Protein AF-A0A3N9PAJ3-F1 (afdb_monomer_lite)

Radius of gyration: 20.25 Å; chains: 1; bounding box: 40×26×54 Å

Foldseek 3Di:
DDDDDDDDDDDPVVLVVLVVVCVVVVHDSVVSVVVVVVVVVVLVVVLVVVLVVLVVVLPPDDDPVVVVVSVVVNVVVVVVSVVVD

pLDDT: mean 81.56, std 11.25, range [50.0, 95.94]

Sequence (85 aa):
MATVTKTLPIQKSLYDILSQIAKELKLPDHTILELAVSEFIKNYKYNQELLEKINAAYDDLSDQDELYLLNRMKIRHKSIVEEQW

Secondary structure (DSSP, 8-state):
-----------HHHHHHHHHHHHHHT--HHHHHHHHHHHHHHHHHHHHHHHHHHHHHTTT---HHHHHHHHHHHHHHHHHHHTT-

Structure (mmCIF, N/CA/C/O backbone):
data_AF-A0A3N9PAJ3-F1
#
_entry.id   AF-A0A3N9PAJ3-F1
#
loop_
_atom_site.group_PDB
_atom_site.id
_atom_site.type_symbol
_atom_site.label_atom_id
_atom_site.label_alt_id
_atom_site.label_comp_id
_atom_site.label_asym_id
_atom_site.label_entity_id
_atom_site.label_seq_id
_atom_site.pdbx_PDB_ins_code
_atom_site.Cartn_x
_atom_site.Cartn_y
_atom_site.Cartn_z
_atom_site.occupancy
_atom_site.B_iso_or_equiv
_atom_site.auth_seq_id
_atom_site.auth_comp_id
_atom_site.auth_asym_id
_atom_site.auth_atom_id
_atom_site.pdbx_PDB_model_num
ATOM 1 N N . MET A 1 1 ? 5.237 -14.877 12.483 1.00 52.59 1 MET A N 1
ATOM 2 C CA . MET A 1 1 ? 5.814 -13.605 11.992 1.00 52.59 1 MET A CA 1
ATOM 3 C C . MET A 1 1 ? 5.812 -12.623 13.153 1.00 52.59 1 MET A C 1
ATOM 5 O O . MET A 1 1 ? 4.912 -12.712 13.980 1.00 52.59 1 MET A O 1
ATOM 9 N N . ALA A 1 2 ? 6.832 -11.774 13.284 1.00 74.94 2 ALA A N 1
ATOM 10 C CA . ALA A 1 2 ? 6.884 -10.781 14.357 1.00 74.94 2 ALA A CA 1
ATOM 11 C C . ALA A 1 2 ? 6.028 -9.564 13.979 1.00 74.94 2 ALA A C 1
ATOM 13 O O . ALA A 1 2 ? 6.106 -9.096 12.846 1.00 74.94 2 ALA A O 1
ATOM 14 N N . THR A 1 3 ? 5.225 -9.067 14.920 1.00 76.88 3 THR A N 1
ATOM 15 C CA . THR A 1 3 ? 4.387 -7.876 14.719 1.00 76.88 3 THR A CA 1
ATOM 16 C C . THR A 1 3 ? 5.103 -6.672 15.319 1.00 76.88 3 THR A C 1
ATOM 18 O O . THR A 1 3 ? 5.576 -6.748 16.452 1.00 76.88 3 THR A O 1
ATOM 21 N N . VAL A 1 4 ? 5.199 -5.573 14.570 1.00 82.62 4 VAL A N 1
ATOM 22 C CA . VAL A 1 4 ? 5.820 -4.322 15.030 1.00 82.62 4 VAL A CA 1
ATOM 23 C C . VAL A 1 4 ? 4.754 -3.237 15.083 1.00 82.62 4 VAL A C 1
ATOM 25 O O . VAL A 1 4 ? 4.142 -2.916 14.068 1.00 82.62 4 VAL A O 1
ATOM 28 N N . THR A 1 5 ? 4.547 -2.647 16.260 1.00 80.50 5 THR A N 1
ATOM 29 C CA . THR A 1 5 ? 3.608 -1.534 16.436 1.00 80.50 5 THR A CA 1
ATOM 30 C C . THR A 1 5 ? 4.316 -0.219 16.141 1.00 80.50 5 THR A C 1
ATOM 32 O O . THR A 1 5 ? 5.291 0.129 16.807 1.00 80.50 5 THR A O 1
ATOM 35 N N . LYS A 1 6 ? 3.822 0.529 15.152 1.00 82.12 6 LYS A N 1
ATOM 36 C CA . LYS A 1 6 ? 4.339 1.854 14.801 1.00 82.12 6 LYS A CA 1
ATOM 37 C C . LYS A 1 6 ? 3.194 2.854 14.702 1.00 82.12 6 LYS A C 1
ATOM 39 O O . LYS A 1 6 ? 2.255 2.644 13.944 1.00 82.12 6 LYS A O 1
ATOM 44 N N . THR A 1 7 ? 3.307 3.962 15.427 1.00 85.94 7 THR A N 1
ATOM 45 C CA . THR A 1 7 ? 2.400 5.104 15.276 1.00 85.94 7 THR A CA 1
ATOM 46 C C . THR A 1 7 ? 2.822 5.914 14.056 1.00 85.94 7 THR A C 1
ATOM 48 O O . THR A 1 7 ? 3.983 6.311 13.941 1.00 85.94 7 THR A O 1
ATOM 51 N N . LEU A 1 8 ? 1.888 6.147 13.138 1.00 82.44 8 LEU A N 1
ATOM 52 C CA . LEU A 1 8 ? 2.117 6.885 11.900 1.00 82.44 8 LEU A CA 1
ATOM 53 C C . LEU A 1 8 ? 1.115 8.042 11.817 1.00 82.44 8 LEU A C 1
ATOM 55 O O . LEU A 1 8 ? -0.074 7.817 12.048 1.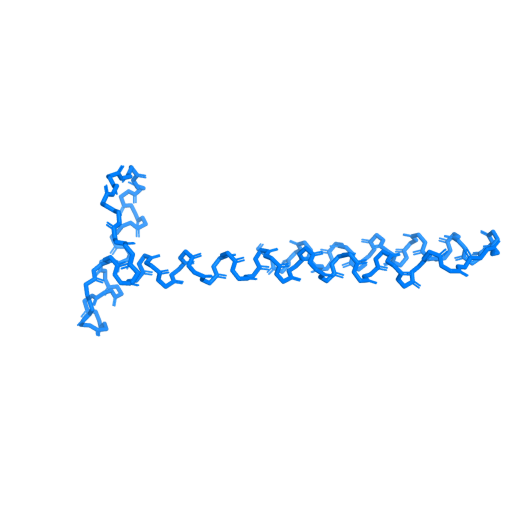00 82.44 8 LEU A O 1
ATOM 59 N N . PRO A 1 9 ? 1.555 9.270 11.495 1.00 88.44 9 PRO A N 1
ATOM 60 C CA . PRO A 1 9 ? 0.624 10.340 11.178 1.00 88.44 9 PRO A CA 1
ATOM 61 C C . PRO A 1 9 ? -0.107 10.005 9.871 1.00 88.44 9 PRO A C 1
ATOM 63 O O . PRO A 1 9 ? 0.517 9.631 8.880 1.00 88.44 9 PRO A O 1
ATOM 66 N N . ILE A 1 10 ? -1.430 10.158 9.872 1.00 88.62 10 ILE A N 1
ATOM 67 C CA . ILE A 1 10 ? -2.299 9.943 8.712 1.00 88.62 10 ILE A CA 1
ATOM 68 C C . ILE A 1 10 ? -3.207 11.159 8.537 1.00 88.62 10 ILE A C 1
ATOM 70 O O . ILE A 1 10 ? -3.612 11.793 9.514 1.00 88.62 10 ILE A O 1
ATOM 74 N N . GLN A 1 11 ? -3.515 11.513 7.289 1.00 94.31 11 GLN A N 1
ATOM 75 C CA . GLN A 1 11 ? -4.486 12.569 7.017 1.00 94.31 11 GLN A CA 1
ATOM 76 C C . GLN A 1 11 ? -5.856 12.158 7.559 1.00 94.31 11 GLN A C 1
ATOM 78 O O . GLN A 1 11 ? -6.315 11.043 7.316 1.00 94.31 11 GLN A O 1
ATOM 83 N N . LYS A 1 12 ? -6.524 13.073 8.267 1.00 92.94 12 LYS A N 1
ATOM 84 C CA . LYS A 1 12 ? -7.821 12.796 8.896 1.00 92.94 12 LYS A CA 1
ATOM 85 C C . LYS A 1 12 ? -8.866 12.314 7.886 1.00 92.94 12 LYS A C 1
ATOM 87 O O . LYS A 1 12 ? -9.522 11.317 8.139 1.00 92.94 12 LYS A O 1
ATOM 92 N N . SER A 1 13 ? -8.945 12.961 6.724 1.00 95.06 13 SER A N 1
ATOM 93 C CA . SER A 1 13 ? -9.843 12.565 5.630 1.00 95.06 13 SER A CA 1
ATOM 94 C C . SER A 1 13 ? -9.635 11.114 5.193 1.00 95.06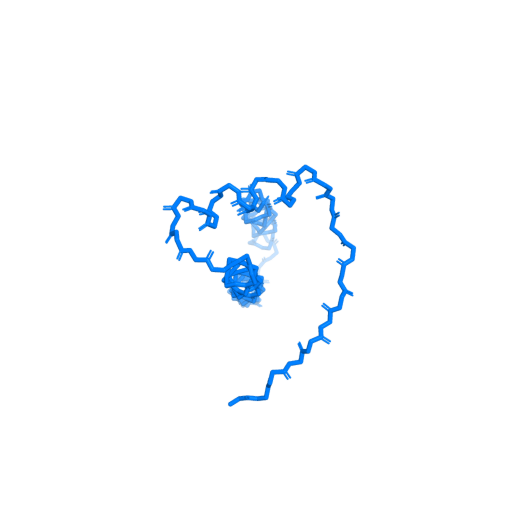 13 SER A C 1
ATOM 96 O O . SER A 1 13 ? -10.600 10.385 4.991 1.00 95.06 13 SER A O 1
ATOM 98 N N . LEU A 1 14 ? -8.379 10.678 5.083 1.00 92.31 14 LEU A N 1
ATOM 99 C CA . LEU A 1 14 ? -8.040 9.311 4.700 1.00 92.31 14 LEU A CA 1
ATOM 100 C C . LEU A 1 14 ? -8.402 8.309 5.804 1.00 92.31 14 LEU A C 1
ATOM 102 O O . LEU A 1 14 ? -8.927 7.237 5.515 1.00 92.31 14 LEU A O 1
ATOM 106 N N . TYR A 1 15 ? -8.154 8.668 7.066 1.00 93.50 15 TYR A N 1
ATOM 107 C CA . TYR A 1 15 ? -8.537 7.839 8.209 1.00 93.50 15 TYR A CA 1
ATOM 108 C C . TYR A 1 15 ? -10.057 7.701 8.343 1.00 93.50 15 TYR A C 1
ATOM 110 O O . TYR A 1 15 ? -10.540 6.607 8.619 1.00 93.50 15 TYR A O 1
ATOM 118 N N . ASP A 1 16 ? -10.815 8.771 8.100 1.00 95.25 16 ASP A N 1
ATOM 119 C CA . ASP A 1 16 ? -12.278 8.746 8.169 1.00 95.25 16 ASP A CA 1
ATOM 120 C C . ASP A 1 16 ? -12.861 7.769 7.129 1.00 95.25 16 ASP A C 1
ATOM 122 O O . ASP A 1 16 ? -13.710 6.941 7.469 1.00 95.25 16 ASP A O 1
ATOM 126 N N . ILE A 1 17 ? -12.343 7.790 5.892 1.00 94.19 17 ILE A N 1
ATOM 127 C CA . ILE A 1 17 ? -12.712 6.832 4.833 1.00 94.19 17 ILE A CA 1
ATOM 128 C C . ILE A 1 17 ? -12.340 5.404 5.243 1.00 94.19 17 ILE A C 1
ATOM 130 O O . ILE A 1 17 ? -13.158 4.489 5.144 1.00 94.19 17 ILE A O 1
ATOM 134 N N . LEU A 1 18 ? -11.117 5.207 5.738 1.00 93.88 18 LEU A N 1
ATOM 135 C CA . LEU A 1 18 ? -10.651 3.898 6.181 1.00 93.88 18 LEU A CA 1
ATOM 136 C C . LEU A 1 18 ? -11.525 3.333 7.304 1.00 93.88 18 LEU A C 1
ATOM 138 O O . LEU A 1 18 ? -11.923 2.172 7.243 1.00 93.88 18 LEU A O 1
ATOM 142 N N . SER A 1 19 ? -11.855 4.155 8.302 1.00 93.38 19 SER A N 1
ATOM 143 C CA . SER A 1 19 ? -12.694 3.763 9.436 1.00 93.38 19 SER A CA 1
ATOM 144 C C . SER A 1 19 ? -14.115 3.419 8.990 1.00 93.38 19 SER A C 1
ATOM 146 O O . SER A 1 19 ? -14.729 2.497 9.529 1.00 93.38 19 SER A O 1
ATOM 148 N N . GLN A 1 20 ? -14.648 4.120 7.985 1.00 95.94 20 GLN A N 1
ATOM 149 C CA . GLN A 1 20 ? -15.935 3.770 7.393 1.00 95.94 20 GLN A CA 1
ATOM 150 C C . GLN A 1 20 ? -15.889 2.381 6.738 1.00 95.94 20 GLN A C 1
ATOM 152 O O . GLN A 1 20 ? -16.720 1.533 7.062 1.00 95.94 20 GLN A O 1
ATOM 157 N N . ILE A 1 21 ? -14.888 2.120 5.893 1.00 94.31 21 ILE A N 1
ATOM 158 C CA . ILE A 1 21 ? -14.711 0.821 5.221 1.00 94.31 21 ILE A CA 1
ATOM 159 C C . ILE A 1 21 ? -14.521 -0.302 6.250 1.00 94.31 21 ILE A C 1
ATOM 161 O O . ILE A 1 21 ? -15.141 -1.361 6.153 1.00 94.31 21 ILE A O 1
ATOM 165 N N . ALA A 1 22 ? -13.701 -0.064 7.274 1.00 94.88 22 ALA A N 1
ATOM 166 C CA . ALA A 1 22 ? -13.462 -1.012 8.355 1.00 94.88 22 ALA A CA 1
ATOM 167 C C . ALA A 1 22 ? -14.766 -1.374 9.090 1.00 94.88 22 ALA A C 1
ATOM 169 O O . ALA A 1 22 ? -15.040 -2.553 9.327 1.00 94.88 22 ALA A O 1
ATOM 170 N N . LYS A 1 23 ? -15.624 -0.383 9.375 1.00 95.44 23 LYS A N 1
ATOM 171 C CA . LYS A 1 23 ? -16.949 -0.608 9.977 1.00 95.44 23 LYS A CA 1
ATOM 172 C C . LYS A 1 23 ? -17.878 -1.407 9.070 1.00 95.44 23 LYS A C 1
ATOM 174 O O . LYS A 1 23 ? -18.525 -2.334 9.555 1.00 95.44 23 LYS A O 1
ATOM 179 N N . GLU A 1 24 ? -17.940 -1.070 7.784 1.00 95.94 24 GLU A N 1
ATOM 180 C CA . GLU A 1 24 ? -18.771 -1.778 6.800 1.00 95.94 24 GLU A CA 1
ATOM 181 C C . GLU A 1 24 ? -18.367 -3.255 6.687 1.00 95.94 24 GLU A C 1
ATOM 183 O O . GLU A 1 24 ? -19.223 -4.142 6.700 1.00 95.94 24 GLU A O 1
ATOM 188 N N . LEU A 1 25 ? -17.060 -3.526 6.676 1.00 93.88 25 LEU A N 1
ATOM 189 C CA . LEU A 1 25 ? -16.500 -4.876 6.595 1.00 93.88 25 LEU A CA 1
ATOM 190 C C . LEU A 1 25 ? -16.419 -5.597 7.952 1.00 93.88 25 LEU A C 1
ATOM 192 O O . LEU A 1 25 ? -16.081 -6.779 7.990 1.00 93.88 25 LEU A O 1
ATOM 196 N N . LYS A 1 26 ? -16.747 -4.917 9.061 1.00 95.50 26 LYS A N 1
ATOM 197 C CA . LYS A 1 26 ? -16.594 -5.408 10.445 1.00 95.50 26 LYS A CA 1
ATOM 198 C C . LYS A 1 26 ? -15.168 -5.880 10.754 1.00 95.50 26 LYS A C 1
ATOM 200 O O . LYS A 1 26 ? -14.969 -6.868 11.462 1.00 95.50 26 LYS A O 1
ATOM 205 N N . LEU A 1 27 ? -14.184 -5.167 10.219 1.00 93.44 27 LEU A N 1
ATOM 206 C CA . LEU A 1 27 ? -12.765 -5.435 10.414 1.00 93.44 27 LEU A CA 1
ATOM 207 C C . LEU A 1 27 ? -12.123 -4.339 11.273 1.00 93.44 27 LEU A C 1
ATOM 209 O O . LEU A 1 27 ? -12.596 -3.204 11.281 1.00 93.44 27 LEU A O 1
ATOM 213 N N . PRO A 1 28 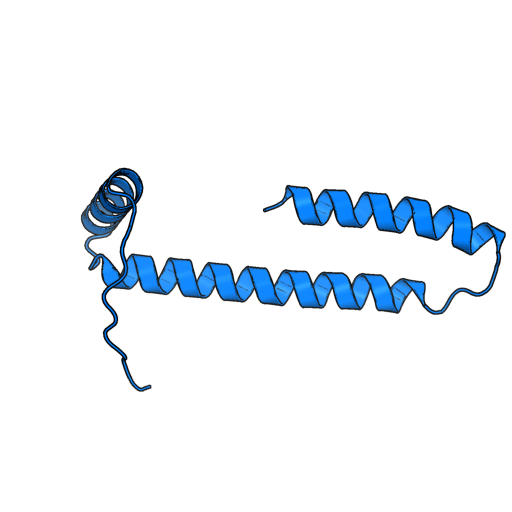? -11.032 -4.643 11.988 1.00 93.19 28 PRO A N 1
ATOM 214 C CA . PRO A 1 28 ? -10.210 -3.616 12.612 1.00 93.19 28 PRO A CA 1
ATOM 215 C C . PRO A 1 28 ? -9.534 -2.703 11.575 1.00 93.19 28 PRO A C 1
ATOM 217 O O . PRO A 1 28 ? -9.032 -3.181 10.558 1.00 93.19 28 PRO A O 1
ATOM 220 N N . ASP A 1 29 ? -9.403 -1.412 11.888 1.00 90.19 29 ASP A N 1
ATOM 221 C CA . ASP A 1 29 ? -8.726 -0.417 11.035 1.00 90.19 29 ASP A CA 1
ATOM 222 C C . ASP A 1 29 ? -7.318 -0.865 10.594 1.00 90.19 29 ASP A C 1
ATOM 224 O O . ASP A 1 29 ? -6.922 -0.700 9.439 1.00 90.19 29 ASP A O 1
ATOM 228 N N . HIS A 1 30 ? -6.557 -1.483 11.504 1.00 89.00 30 HIS A N 1
ATOM 229 C CA . HIS A 1 30 ? -5.201 -1.952 11.213 1.00 89.00 30 HIS A CA 1
ATOM 230 C C . HIS A 1 30 ? -5.167 -3.063 10.154 1.00 89.00 30 HIS A C 1
ATOM 232 O O . HIS A 1 30 ? -4.193 -3.150 9.414 1.00 89.00 30 HIS A O 1
ATOM 238 N N . THR A 1 31 ? -6.218 -3.881 10.045 1.00 91.06 31 THR A N 1
ATOM 239 C CA . THR A 1 31 ? -6.309 -4.950 9.042 1.00 91.06 31 THR A CA 1
ATOM 240 C C . THR A 1 31 ? -6.470 -4.366 7.643 1.00 91.06 31 THR A C 1
ATOM 242 O O . THR A 1 31 ? -5.832 -4.830 6.703 1.00 91.06 31 THR A O 1
ATOM 245 N N . ILE A 1 32 ? -7.270 -3.303 7.507 1.00 91.94 32 ILE A N 1
ATOM 246 C CA . ILE A 1 32 ? -7.411 -2.576 6.240 1.00 91.94 32 ILE A CA 1
ATOM 247 C C . ILE A 1 32 ? -6.080 -1.922 5.852 1.00 91.94 32 ILE A C 1
ATOM 249 O O . ILE A 1 32 ? -5.664 -2.017 4.699 1.00 91.94 32 ILE A O 1
ATOM 253 N N . LEU A 1 33 ? -5.378 -1.316 6.817 1.00 90.12 33 LEU A N 1
ATOM 254 C CA . LEU A 1 33 ? -4.045 -0.749 6.586 1.00 90.12 33 LEU A CA 1
ATOM 255 C C . LEU A 1 33 ? -3.031 -1.811 6.147 1.00 90.12 33 LEU A C 1
ATOM 257 O O . LEU A 1 33 ? -2.277 -1.577 5.206 1.00 90.12 33 LEU A O 1
ATOM 261 N N . GLU A 1 34 ? -3.008 -2.971 6.799 1.00 90.38 34 GLU A N 1
ATOM 262 C CA . GLU A 1 34 ? -2.103 -4.066 6.447 1.00 90.38 34 GLU A CA 1
ATOM 263 C C . GLU A 1 34 ? -2.364 -4.579 5.024 1.00 90.38 34 GLU A C 1
AT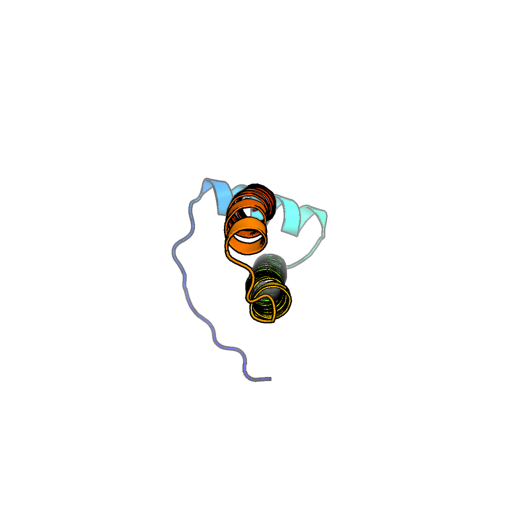OM 265 O O . GLU A 1 34 ? -1.421 -4.743 4.247 1.00 90.38 34 GLU A O 1
ATOM 270 N N . LEU A 1 35 ? -3.637 -4.754 4.657 1.00 91.38 35 LEU A N 1
ATOM 271 C CA . LEU A 1 35 ? -4.043 -5.142 3.306 1.00 91.38 35 LEU A CA 1
ATOM 272 C C . LEU A 1 35 ? -3.603 -4.108 2.267 1.00 91.38 35 LEU A C 1
ATOM 274 O O . LEU A 1 35 ? -2.941 -4.472 1.296 1.00 91.38 35 LEU A O 1
ATOM 278 N N . ALA A 1 36 ? -3.895 -2.828 2.504 1.00 90.56 36 ALA A N 1
ATOM 279 C CA . ALA A 1 36 ? -3.540 -1.749 1.588 1.00 90.56 36 ALA A CA 1
ATOM 280 C C . ALA A 1 36 ? -2.019 -1.629 1.393 1.00 90.56 36 A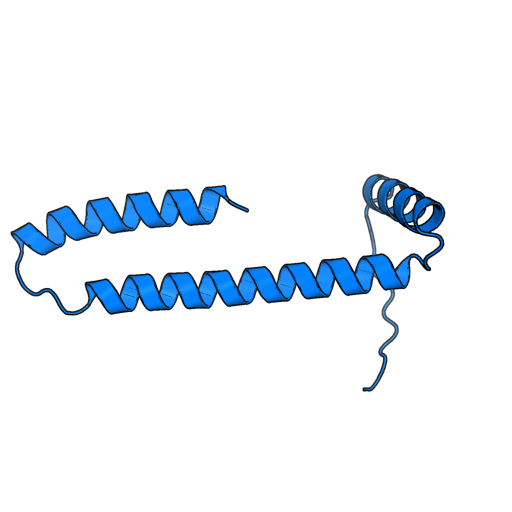LA A C 1
ATOM 282 O O . ALA A 1 36 ? -1.541 -1.477 0.269 1.00 90.56 36 ALA A O 1
ATOM 283 N N . VAL A 1 37 ? -1.238 -1.742 2.472 1.00 90.31 37 VAL A N 1
ATOM 284 C CA . VAL A 1 37 ? 0.231 -1.709 2.399 1.00 90.31 37 VAL A CA 1
ATOM 285 C C . VAL A 1 37 ? 0.770 -2.930 1.654 1.00 90.31 37 VAL A C 1
ATOM 287 O O . VAL A 1 37 ? 1.667 -2.792 0.821 1.00 90.31 37 VAL A O 1
ATOM 290 N N . SER A 1 38 ? 0.227 -4.119 1.923 1.00 90.81 38 SER A N 1
ATOM 291 C CA . SER A 1 38 ? 0.618 -5.355 1.239 1.00 90.81 38 SER A CA 1
ATOM 292 C C . SER A 1 38 ? 0.3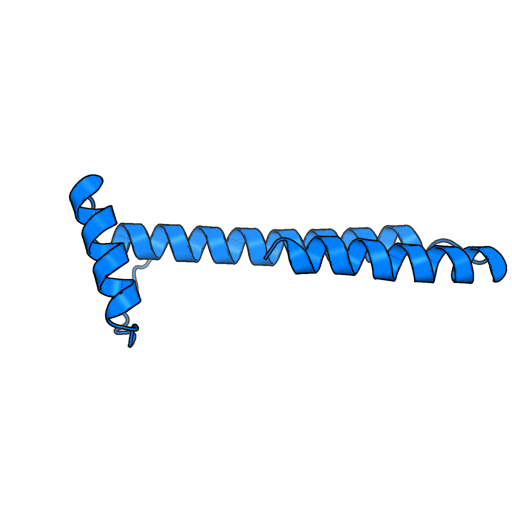55 -5.272 -0.266 1.00 90.81 38 SER A C 1
ATOM 294 O O . SER A 1 38 ? 1.237 -5.577 -1.073 1.00 90.81 38 SER A O 1
ATOM 296 N N . GLU A 1 39 ? -0.829 -4.792 -0.647 1.00 91.69 39 GLU A N 1
ATOM 297 C CA . GLU A 1 39 ? -1.220 -4.615 -2.042 1.00 91.69 39 GLU A CA 1
ATOM 298 C C . GLU A 1 39 ? -0.351 -3.570 -2.745 1.00 91.69 39 GLU A C 1
ATOM 300 O O . GLU A 1 39 ? 0.185 -3.842 -3.821 1.00 91.69 39 GLU A O 1
ATOM 305 N N . PHE A 1 40 ? -0.099 -2.429 -2.099 1.00 90.62 40 PHE A N 1
ATOM 306 C CA . PHE A 1 40 ? 0.798 -1.405 -2.629 1.00 90.62 40 PHE A CA 1
ATOM 307 C C . PHE A 1 40 ? 2.211 -1.952 -2.880 1.00 90.62 40 PHE A C 1
ATOM 309 O O . PHE A 1 40 ? 2.765 -1.766 -3.963 1.00 90.62 40 PHE A O 1
ATOM 316 N N . ILE A 1 41 ? 2.790 -2.677 -1.914 1.00 89.12 41 ILE A N 1
ATOM 317 C CA . ILE A 1 41 ? 4.127 -3.277 -2.063 1.00 89.12 41 ILE A CA 1
ATOM 318 C C . ILE A 1 41 ? 4.141 -4.307 -3.195 1.00 89.12 41 ILE A C 1
ATOM 320 O O . ILE A 1 41 ? 5.100 -4.354 -3.970 1.00 89.12 41 ILE A O 1
ATOM 324 N N . LYS A 1 42 ? 3.105 -5.146 -3.288 1.00 89.31 42 LYS A N 1
ATOM 325 C CA . LYS A 1 42 ? 2.996 -6.163 -4.337 1.00 89.31 42 LYS A CA 1
ATOM 326 C C . LYS A 1 42 ? 2.951 -5.516 -5.716 1.00 89.31 42 LYS A C 1
ATOM 328 O O . LYS A 1 42 ? 3.733 -5.910 -6.580 1.00 89.31 42 LYS A O 1
ATOM 333 N N . ASN A 1 43 ? 2.093 -4.517 -5.896 1.00 87.62 43 ASN A N 1
ATOM 334 C CA . ASN A 1 43 ? 1.975 -3.800 -7.159 1.00 87.62 43 ASN A CA 1
ATOM 335 C C . ASN A 1 43 ? 3.296 -3.089 -7.487 1.00 87.62 43 ASN A C 1
ATOM 337 O O . ASN A 1 43 ? 3.778 -3.181 -8.610 1.00 87.62 43 ASN A O 1
ATOM 341 N N . TYR A 1 44 ? 3.947 -2.464 -6.497 1.00 86.12 44 TYR A N 1
ATOM 342 C CA . TYR A 1 44 ? 5.184 -1.715 -6.726 1.00 86.12 44 TYR A CA 1
ATOM 343 C C . TYR A 1 44 ? 6.289 -2.641 -7.243 1.00 86.12 44 TYR A C 1
ATOM 345 O O . TYR A 1 44 ? 6.955 -2.338 -8.232 1.00 86.12 44 TYR A O 1
ATOM 353 N N . LYS A 1 45 ? 6.431 -3.816 -6.619 1.00 84.75 45 LYS A N 1
ATOM 354 C CA . LYS A 1 45 ? 7.387 -4.843 -7.050 1.00 84.75 45 LYS A CA 1
ATOM 355 C C . LYS A 1 45 ? 7.046 -5.420 -8.418 1.00 84.75 45 LYS A C 1
ATOM 357 O O . LYS A 1 45 ? 7.937 -5.544 -9.251 1.00 84.75 45 LYS A O 1
ATOM 362 N N . TYR A 1 46 ? 5.777 -5.755 -8.653 1.00 83.38 46 TYR A N 1
ATOM 363 C CA . TYR A 1 46 ? 5.333 -6.301 -9.935 1.00 83.38 46 TYR A CA 1
ATOM 364 C C . TYR A 1 46 ? 5.636 -5.338 -11.086 1.00 83.38 46 TYR A C 1
ATOM 366 O O . TYR A 1 46 ? 6.132 -5.750 -12.132 1.00 83.38 46 TYR A O 1
ATOM 374 N N . ASN A 1 47 ? 5.414 -4.043 -10.877 1.00 80.00 47 ASN A N 1
ATOM 375 C CA . ASN A 1 47 ? 5.683 -3.037 -11.893 1.00 80.00 47 ASN A CA 1
ATOM 376 C C . ASN A 1 47 ? 7.172 -2.819 -12.141 1.00 80.00 47 ASN A C 1
ATOM 378 O O . ASN A 1 47 ? 7.556 -2.611 -13.291 1.00 80.00 47 ASN A O 1
ATOM 382 N N . GLN A 1 48 ? 8.015 -2.912 -11.110 1.00 81.38 48 GLN A N 1
ATOM 383 C CA . GLN A 1 48 ? 9.464 -2.907 -11.312 1.00 81.38 48 GLN A CA 1
ATOM 384 C C . GLN A 1 48 ? 9.921 -4.118 -12.129 1.00 81.38 48 GLN A C 1
ATOM 386 O O . GLN A 1 48 ? 10.638 -3.948 -13.112 1.00 81.38 48 GLN A O 1
ATOM 391 N N . GLU A 1 49 ? 9.436 -5.315 -11.798 1.00 84.12 49 GLU A N 1
ATOM 392 C CA . GLU A 1 49 ? 9.764 -6.539 -12.536 1.00 84.12 49 GLU A CA 1
ATOM 393 C C . GLU A 1 49 ? 9.278 -6.474 -13.995 1.00 84.12 49 GLU A C 1
ATOM 395 O O . GLU A 1 49 ? 9.984 -6.877 -14.922 1.00 84.12 49 GLU A O 1
ATOM 400 N N . LEU A 1 50 ? 8.078 -5.934 -14.225 1.00 80.62 50 LEU A N 1
ATOM 401 C CA . LEU A 1 50 ? 7.550 -5.714 -15.568 1.00 80.62 50 LEU A CA 1
ATOM 402 C C . LEU A 1 50 ? 8.439 -4.748 -16.361 1.00 80.62 50 LEU A C 1
ATOM 404 O O . LEU A 1 50 ? 8.756 -5.018 -17.518 1.00 80.62 50 LEU A O 1
ATOM 408 N N . LEU A 1 51 ? 8.867 -3.644 -15.744 1.00 80.19 51 LEU A N 1
ATOM 409 C CA . LEU A 1 51 ? 9.746 -2.667 -16.382 1.00 80.19 51 LEU A CA 1
ATOM 410 C C . LEU A 1 51 ? 11.111 -3.278 -16.737 1.00 80.19 51 LEU A C 1
ATOM 412 O O . LEU A 1 51 ? 11.632 -3.027 -17.824 1.00 80.19 51 LEU A O 1
ATOM 416 N N . GLU A 1 52 ? 11.675 -4.108 -15.858 1.00 83.56 52 GLU A N 1
ATOM 417 C CA . GLU A 1 52 ? 12.916 -4.848 -16.115 1.00 83.56 52 GLU A CA 1
ATOM 418 C C . GLU A 1 52 ? 12.771 -5.816 -17.292 1.00 83.56 52 GLU A C 1
ATOM 420 O O . GLU A 1 52 ? 13.609 -5.811 -18.194 1.00 83.56 52 GLU A O 1
ATOM 425 N N . LYS A 1 53 ? 11.675 -6.581 -17.347 1.00 81.75 53 LYS A N 1
ATOM 426 C CA . LYS A 1 53 ? 11.379 -7.487 -18.469 1.00 81.75 53 LYS A CA 1
ATOM 427 C C . LYS A 1 53 ? 11.206 -6.743 -19.791 1.00 81.75 53 LYS A C 1
ATOM 429 O O . LYS A 1 53 ? 11.694 -7.211 -20.817 1.00 81.75 53 LYS A O 1
ATOM 434 N N . ILE A 1 54 ? 10.550 -5.581 -19.768 1.00 76.94 54 ILE A N 1
ATOM 435 C CA . ILE A 1 54 ? 10.428 -4.707 -20.941 1.00 76.94 54 ILE A CA 1
ATOM 436 C C . ILE A 1 54 ? 11.815 -4.254 -21.399 1.00 76.94 54 ILE A C 1
ATOM 438 O O . ILE A 1 54 ? 12.108 -4.316 -22.587 1.00 76.94 54 ILE A O 1
ATOM 442 N N . ASN A 1 55 ? 12.677 -3.813 -20.480 1.00 77.56 55 ASN A N 1
ATOM 443 C CA . ASN A 1 55 ? 14.031 -3.390 -20.832 1.00 77.56 55 ASN A CA 1
ATOM 444 C C . ASN A 1 55 ? 14.854 -4.539 -21.431 1.00 77.56 55 ASN A C 1
ATOM 446 O O . ASN A 1 55 ? 15.484 -4.334 -22.462 1.00 77.56 55 ASN A O 1
ATOM 450 N N . ALA A 1 56 ? 14.790 -5.732 -20.836 1.00 81.81 56 ALA A N 1
ATOM 451 C CA . ALA A 1 56 ? 15.517 -6.908 -21.310 1.00 81.81 56 ALA A CA 1
ATOM 452 C C . ALA A 1 56 ? 15.067 -7.365 -22.710 1.00 81.81 56 ALA A C 1
ATOM 454 O O . ALA A 1 56 ? 15.902 -7.725 -23.531 1.00 81.81 56 ALA A O 1
ATOM 455 N N . ALA A 1 57 ? 13.766 -7.300 -23.020 1.00 76.31 57 ALA A N 1
ATOM 456 C CA . ALA A 1 57 ? 13.238 -7.667 -24.341 1.00 76.31 57 ALA A CA 1
ATOM 457 C C . ALA A 1 57 ? 13.735 -6.761 -25.485 1.00 76.31 57 ALA A C 1
ATOM 459 O O . ALA A 1 57 ? 13.618 -7.118 -26.654 1.00 76.31 57 ALA A O 1
ATOM 460 N N . TYR A 1 58 ? 14.260 -5.584 -25.148 1.00 67.69 58 TYR A N 1
ATOM 461 C CA . TYR A 1 58 ? 14.724 -4.577 -26.094 1.00 67.69 58 TYR A CA 1
ATOM 462 C C . TYR A 1 58 ? 16.257 -4.461 -26.164 1.00 67.69 58 TYR A C 1
ATOM 464 O O . TYR A 1 58 ? 16.750 -3.687 -26.979 1.00 67.69 58 TYR A O 1
ATOM 472 N N . ASP A 1 59 ? 17.000 -5.211 -25.344 1.00 69.12 59 ASP A N 1
ATOM 473 C CA . ASP A 1 59 ? 18.472 -5.159 -25.279 1.00 69.12 59 ASP A CA 1
ATOM 474 C C . ASP A 1 59 ? 19.155 -5.992 -26.391 1.00 69.12 59 ASP A C 1
ATOM 476 O O . ASP A 1 59 ? 20.326 -5.781 -26.692 1.00 69.12 59 ASP A O 1
ATOM 480 N N . ASP A 1 60 ? 18.420 -6.904 -27.042 1.00 66.38 60 ASP A N 1
ATOM 481 C CA . ASP A 1 60 ? 18.939 -7.869 -28.033 1.00 66.38 60 ASP A CA 1
ATOM 482 C C . ASP A 1 60 ? 18.978 -7.349 -29.492 1.00 66.38 60 ASP A C 1
ATOM 484 O O . ASP A 1 60 ? 19.358 -8.082 -30.407 1.00 66.38 60 ASP A O 1
ATOM 488 N N . LEU A 1 61 ? 18.580 -6.096 -29.753 1.00 60.84 61 LEU A N 1
ATOM 489 C CA . LEU A 1 61 ? 18.395 -5.570 -31.117 1.00 60.84 61 LEU A CA 1
ATOM 490 C C . LEU A 1 61 ? 19.470 -4.527 -31.465 1.00 60.84 61 LEU A C 1
ATOM 492 O O . LEU A 1 61 ? 19.590 -3.491 -30.814 1.00 60.84 61 LEU A O 1
ATOM 496 N N . SER A 1 62 ? 20.274 -4.820 -32.496 1.00 59.16 62 SER A N 1
ATOM 497 C CA . SER A 1 62 ? 21.499 -4.078 -32.850 1.00 59.16 62 SER A CA 1
ATOM 498 C C . SER A 1 62 ? 21.414 -3.226 -34.128 1.00 59.16 62 SER A C 1
ATOM 500 O O . SER A 1 62 ? 22.403 -2.584 -34.483 1.00 59.16 62 SER A O 1
ATOM 502 N N . ASP A 1 63 ? 20.254 -3.140 -34.789 1.00 66.00 63 ASP A N 1
ATOM 503 C CA . ASP A 1 63 ? 20.076 -2.306 -35.987 1.00 66.00 63 ASP A CA 1
ATOM 504 C C . ASP A 1 63 ? 19.637 -0.869 -35.647 1.00 66.00 63 ASP A C 1
ATOM 506 O O . ASP A 1 63 ? 18.704 -0.642 -34.876 1.00 66.00 63 ASP A O 1
ATOM 510 N N . GLN A 1 64 ? 20.307 0.137 -36.223 1.00 64.75 64 GLN A N 1
ATOM 511 C CA . GLN A 1 64 ? 20.121 1.551 -35.846 1.00 64.75 64 GLN A CA 1
ATOM 512 C C . GLN A 1 64 ? 18.728 2.118 -36.177 1.00 64.75 64 GLN A C 1
ATOM 514 O O . GLN A 1 64 ? 18.202 2.932 -35.411 1.00 64.75 64 GLN A O 1
ATOM 519 N N . ASP A 1 65 ? 18.105 1.674 -37.271 1.00 61.22 65 ASP A N 1
ATOM 520 C CA . ASP A 1 65 ? 16.728 2.057 -37.621 1.00 61.22 65 ASP A CA 1
ATOM 521 C C . ASP A 1 65 ? 15.698 1.358 -36.719 1.00 61.22 65 ASP A C 1
ATOM 523 O O . ASP A 1 65 ? 14.680 1.943 -36.331 1.00 61.22 65 ASP A O 1
ATOM 527 N N . GLU A 1 66 ? 15.997 0.122 -36.319 1.00 63.94 66 GLU A N 1
ATOM 528 C CA . GLU A 1 66 ? 15.178 -0.657 -35.397 1.00 63.94 66 GLU A CA 1
ATOM 529 C C . GLU A 1 66 ? 15.224 -0.049 -33.987 1.00 63.94 66 GLU A C 1
ATOM 531 O O . GLU A 1 66 ? 14.179 0.143 -33.365 1.00 63.94 66 GLU A O 1
ATOM 536 N N . LEU A 1 67 ? 16.402 0.411 -33.546 1.00 67.06 67 LEU A N 1
ATOM 537 C CA . LEU A 1 67 ? 16.628 1.173 -32.311 1.00 67.06 67 LEU A CA 1
ATOM 538 C C . LEU A 1 67 ? 15.779 2.451 -32.227 1.00 67.06 67 LEU A C 1
ATOM 540 O O . LEU A 1 67 ? 15.238 2.760 -31.161 1.00 67.06 67 LEU A O 1
ATOM 544 N N . TYR A 1 68 ? 15.621 3.196 -33.328 1.00 72.56 68 TYR A N 1
ATOM 545 C CA . TYR A 1 68 ? 14.784 4.402 -33.343 1.00 72.56 68 TYR A CA 1
ATOM 546 C C . TYR A 1 68 ? 13.298 4.072 -33.138 1.00 72.56 68 TYR A C 1
ATOM 548 O O . TYR A 1 68 ? 12.612 4.717 -32.330 1.00 72.56 68 TYR A O 1
ATOM 556 N N . LEU A 1 69 ? 12.797 3.050 -33.840 1.00 73.38 69 LEU A N 1
ATOM 557 C CA . LEU A 1 69 ? 11.409 2.602 -33.714 1.00 73.38 69 LEU A CA 1
ATOM 558 C C . LEU A 1 69 ? 11.135 2.035 -32.310 1.00 73.38 69 LEU A C 1
ATOM 560 O O . LEU A 1 69 ? 10.122 2.375 -31.686 1.00 73.38 69 LEU A O 1
ATOM 564 N N . LEU A 1 70 ? 12.079 1.250 -31.785 1.00 69.81 70 LEU A N 1
ATOM 565 C CA . LEU A 1 70 ? 12.065 0.697 -30.434 1.00 69.81 70 LEU A CA 1
ATOM 566 C C . LEU A 1 70 ? 11.954 1.780 -29.371 1.00 69.81 70 LEU A C 1
ATOM 568 O O . LEU A 1 70 ? 11.130 1.679 -28.464 1.00 69.81 70 LEU A O 1
ATOM 572 N N . ASN A 1 71 ? 12.777 2.825 -29.468 1.00 76.50 71 ASN A N 1
ATOM 573 C CA . ASN A 1 71 ? 12.841 3.842 -28.425 1.00 76.50 71 ASN A CA 1
ATOM 574 C C . ASN A 1 71 ? 11.503 4.592 -28.315 1.00 76.50 71 ASN A C 1
ATOM 576 O O . ASN A 1 71 ? 11.008 4.862 -27.219 1.00 76.50 71 ASN A O 1
ATOM 580 N N . ARG A 1 72 ? 10.840 4.830 -29.455 1.00 79.69 72 ARG A N 1
ATOM 581 C CA . ARG A 1 72 ? 9.477 5.386 -29.486 1.00 79.69 72 ARG A CA 1
ATOM 582 C C . ARG A 1 72 ? 8.446 4.436 -28.874 1.00 79.69 72 ARG A C 1
ATOM 584 O O . ARG A 1 72 ? 7.575 4.895 -28.133 1.00 79.69 72 ARG A O 1
ATOM 591 N N . MET A 1 73 ? 8.540 3.133 -29.143 1.00 78.00 73 MET A N 1
ATOM 592 C CA . MET A 1 73 ? 7.653 2.134 -28.532 1.00 78.00 73 MET A CA 1
ATOM 593 C C . MET A 1 73 ? 7.874 2.010 -27.021 1.00 78.00 73 MET A C 1
ATOM 595 O O . MET A 1 73 ? 6.902 1.968 -26.268 1.00 78.00 73 MET A O 1
ATOM 599 N N . LYS A 1 74 ? 9.128 2.036 -26.563 1.00 76.62 74 LYS A N 1
ATOM 600 C CA . LYS A 1 74 ? 9.512 1.983 -25.148 1.00 76.62 74 LYS A CA 1
ATOM 601 C C . LYS A 1 74 ? 8.960 3.169 -24.363 1.00 76.62 74 LYS A C 1
ATOM 603 O O . LYS A 1 74 ? 8.368 2.967 -23.306 1.00 76.62 74 LYS A O 1
ATOM 608 N N . ILE A 1 75 ? 9.083 4.386 -24.897 1.00 80.38 75 ILE A N 1
ATOM 609 C CA . ILE A 1 75 ? 8.510 5.595 -24.281 1.00 80.38 75 ILE A CA 1
ATOM 610 C C . ILE A 1 75 ? 6.986 5.467 -24.166 1.00 80.38 75 ILE A C 1
ATOM 612 O O . ILE A 1 75 ? 6.423 5.739 -23.107 1.00 80.38 75 ILE A O 1
ATOM 616 N N . ARG A 1 76 ? 6.318 4.993 -25.225 1.00 79.12 76 ARG A N 1
ATOM 617 C CA . ARG A 1 76 ? 4.859 4.834 -25.227 1.00 79.12 76 ARG A CA 1
ATOM 618 C C . ARG A 1 76 ? 4.387 3.770 -24.235 1.00 79.12 76 ARG A C 1
ATOM 620 O O . ARG A 1 76 ? 3.438 4.019 -23.500 1.00 79.12 76 ARG A O 1
ATOM 627 N N . HIS A 1 77 ? 5.047 2.613 -24.180 1.00 73.75 77 HIS A N 1
ATOM 628 C CA . HIS A 1 77 ? 4.701 1.565 -23.215 1.00 73.75 77 HIS A CA 1
ATOM 629 C C . HIS A 1 77 ? 4.988 1.985 -21.776 1.00 73.75 77 HIS A C 1
ATOM 631 O O . HIS A 1 77 ? 4.181 1.699 -20.897 1.00 73.75 77 HIS A O 1
ATOM 637 N N . LYS A 1 78 ? 6.086 2.707 -21.533 1.00 75.44 78 LYS A N 1
ATOM 638 C CA . LYS A 1 78 ? 6.392 3.251 -20.210 1.00 75.44 78 LYS A CA 1
ATOM 639 C C . LYS A 1 78 ? 5.305 4.224 -19.734 1.00 75.44 78 LYS A C 1
ATOM 641 O O . LYS A 1 78 ? 4.834 4.060 -18.617 1.00 75.44 78 LYS A O 1
ATOM 646 N N . SER A 1 79 ? 4.849 5.144 -20.591 1.00 75.31 79 SER A N 1
ATOM 647 C CA . SER A 1 79 ? 3.753 6.081 -20.270 1.00 75.31 79 SER A CA 1
ATOM 648 C C . SER A 1 79 ? 2.470 5.351 -19.868 1.00 75.31 79 SER A C 1
ATOM 650 O O . SER A 1 79 ? 1.848 5.695 -18.874 1.00 75.31 79 SER A O 1
ATOM 652 N N . ILE A 1 80 ? 2.107 4.287 -20.592 1.00 76.06 80 ILE A N 1
ATOM 653 C CA . ILE A 1 80 ? 0.905 3.493 -20.293 1.00 76.06 80 ILE A CA 1
ATOM 654 C C . ILE A 1 80 ? 1.026 2.790 -18.934 1.00 76.06 80 ILE A C 1
ATOM 656 O O . ILE A 1 80 ? 0.049 2.710 -18.198 1.00 76.06 80 ILE A O 1
ATOM 660 N N . VAL A 1 81 ? 2.212 2.280 -18.591 1.00 72.44 81 VAL A N 1
ATOM 661 C CA . VAL A 1 81 ? 2.450 1.627 -17.294 1.00 72.44 81 VAL A CA 1
ATOM 662 C C . VAL A 1 81 ? 2.488 2.645 -16.152 1.00 72.44 81 VAL A C 1
ATOM 664 O O . VAL A 1 81 ? 2.032 2.319 -15.062 1.00 72.44 81 VAL A O 1
ATOM 667 N N . GLU A 1 82 ? 2.999 3.857 -16.382 1.00 68.44 82 GLU A N 1
ATOM 668 C CA . GLU A 1 82 ? 3.032 4.942 -15.388 1.00 68.44 82 GLU A CA 1
ATOM 669 C C . GLU A 1 82 ? 1.649 5.577 -15.149 1.00 68.44 82 GLU A C 1
ATOM 671 O O . GLU A 1 82 ? 1.363 5.974 -14.027 1.00 68.44 82 GLU A O 1
ATOM 676 N N . GLU A 1 83 ? 0.768 5.623 -16.154 1.00 64.81 83 GLU A N 1
ATOM 677 C CA . GLU A 1 83 ? -0.606 6.156 -16.045 1.00 64.81 83 GLU A CA 1
ATOM 678 C C . GLU A 1 83 ? -1.609 5.197 -15.367 1.00 64.81 83 GLU A C 1
ATOM 680 O O . GLU A 1 83 ? -2.739 5.587 -15.082 1.00 64.81 83 GLU A O 1
ATOM 685 N N . GLN A 1 84 ? -1.229 3.939 -15.119 1.00 59.22 84 GLN A N 1
ATOM 686 C CA . GLN A 1 84 ? -2.056 2.930 -14.430 1.00 59.22 84 GLN A CA 1
ATOM 687 C C . GLN A 1 84 ? -1.870 2.941 -12.894 1.00 59.22 84 GLN A C 1
ATOM 689 O O . GLN A 1 84 ? -2.307 2.004 -12.224 1.00 59.22 84 GLN A O 1
ATOM 694 N N . TRP A 1 85 ? -1.219 3.978 -12.352 1.00 50.00 85 TRP A N 1
ATOM 695 C CA . TRP A 1 85 ? -0.922 4.175 -10.928 1.00 50.00 85 TRP A CA 1
ATOM 696 C C . TRP A 1 85 ? -1.632 5.381 -10.328 1.00 50.00 85 TRP A C 1
ATOM 698 O O . TRP A 1 85 ? -1.560 6.472 -10.935 1.00 50.00 85 TRP A O 1
#